Protein AF-A0A4Q2REA7-F1 (afdb_monomer_lite)

Foldseek 3Di:
DDPVVVVVVVVVVVVCVVVVVVLVVDDPVSNPVLVVLLVVLVVCVVVVVPVVSVVSVVVSVVVVVVVVVVVVVVD

Organism: NCBI:txid2316527

Radius of gyration: 14.34 Å; chains: 1; bounding box: 30×19×44 Å

Structure (mmCIF, N/CA/C/O backbone):
data_AF-A0A4Q2REA7-F1
#
_entry.id   AF-A0A4Q2REA7-F1
#
loop_
_atom_site.group_PDB
_atom_site.id
_atom_site.type_symbol
_atom_site.label_atom_id
_atom_site.label_alt_id
_atom_site.label_comp_id
_atom_site.label_asym_id
_atom_site.label_entity_id
_atom_site.label_seq_id
_atom_site.pdbx_PDB_ins_code
_atom_site.Cartn_x
_atom_site.Cartn_y
_atom_site.Cartn_z
_atom_site.occupancy
_atom_site.B_iso_or_equiv
_atom_site.auth_seq_id
_atom_site.auth_comp_id
_atom_site.auth_asym_id
_atom_site.auth_atom_id
_atom_site.pdbx_PDB_model_num
ATOM 1 N N . MET A 1 1 ? -13.813 -0.543 21.633 1.00 55.50 1 MET A N 1
ATOM 2 C CA . MET A 1 1 ? -12.994 -1.615 21.021 1.00 55.50 1 MET A CA 1
ATOM 3 C C . MET A 1 1 ? -12.581 -2.585 22.110 1.00 55.50 1 MET A C 1
ATOM 5 O O . MET A 1 1 ? -11.939 -2.158 23.064 1.00 55.50 1 MET A O 1
ATOM 9 N N . THR A 1 2 ? -12.982 -3.848 22.010 1.00 75.25 2 THR A N 1
ATOM 10 C CA . THR A 1 2 ? -12.648 -4.890 22.997 1.00 75.25 2 THR A CA 1
ATOM 11 C C . THR A 1 2 ? -11.207 -5.384 22.811 1.00 75.25 2 THR A C 1
ATOM 13 O O . THR A 1 2 ? -10.630 -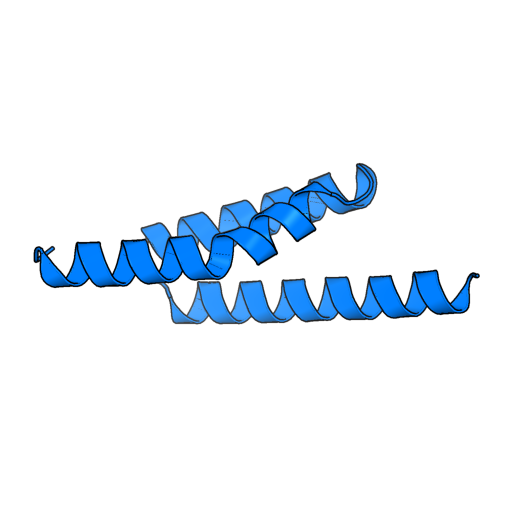5.255 21.730 1.00 75.25 2 THR A O 1
ATOM 16 N N . ALA A 1 3 ? -10.596 -5.946 23.861 1.00 72.44 3 ALA A N 1
ATOM 17 C CA . ALA A 1 3 ? -9.213 -6.445 23.827 1.00 72.44 3 ALA A CA 1
ATOM 18 C C . ALA A 1 3 ? -8.976 -7.489 22.714 1.00 72.44 3 ALA A C 1
ATOM 20 O O . ALA A 1 3 ? -7.916 -7.506 22.090 1.00 72.44 3 ALA A O 1
ATOM 21 N N . LEU A 1 4 ? -10.006 -8.280 22.398 1.00 73.06 4 LEU A N 1
ATOM 22 C CA . LEU A 1 4 ? -9.994 -9.266 21.319 1.00 73.06 4 LEU A CA 1
ATOM 23 C C . LEU A 1 4 ? -9.830 -8.618 19.934 1.00 73.06 4 LEU A C 1
ATOM 25 O O . LEU A 1 4 ? -9.015 -9.078 19.140 1.00 73.06 4 LEU A O 1
ATOM 29 N N . GLN A 1 5 ? -10.519 -7.498 19.676 1.00 67.12 5 GLN A N 1
ATOM 30 C CA . GLN A 1 5 ? -10.391 -6.765 18.411 1.00 67.12 5 GLN A CA 1
ATOM 31 C C . GLN A 1 5 ? -8.976 -6.221 18.208 1.00 67.12 5 GLN A C 1
ATOM 33 O O . GLN A 1 5 ? -8.474 -6.225 17.087 1.00 67.12 5 GLN A O 1
ATOM 38 N N . ARG A 1 6 ? -8.314 -5.773 19.283 1.00 67.88 6 ARG A N 1
ATOM 39 C CA . ARG A 1 6 ? -6.934 -5.267 19.212 1.00 67.88 6 ARG A CA 1
ATOM 40 C C . ARG A 1 6 ? -5.945 -6.369 18.844 1.00 67.88 6 ARG A C 1
ATOM 42 O O . ARG A 1 6 ? -5.073 -6.131 18.014 1.00 67.88 6 ARG A O 1
ATOM 49 N N . LEU A 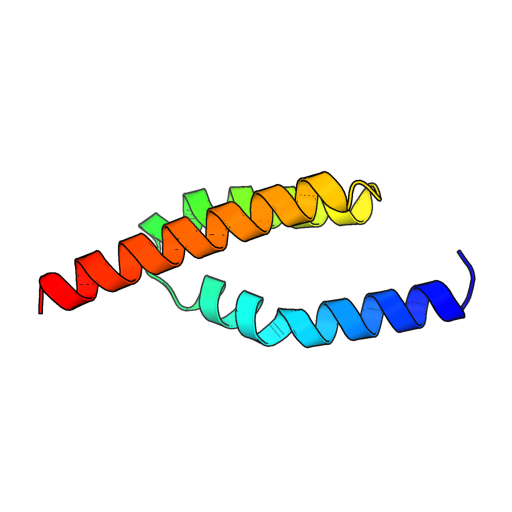1 7 ? -6.114 -7.563 19.409 1.00 72.94 7 LEU A N 1
ATOM 50 C CA . LEU A 1 7 ? -5.274 -8.723 19.104 1.00 72.94 7 LEU A CA 1
ATOM 51 C C . LEU A 1 7 ? -5.449 -9.192 17.659 1.00 72.94 7 LEU A C 1
ATOM 53 O O . LEU A 1 7 ? -4.454 -9.401 16.970 1.00 72.94 7 LEU A O 1
ATOM 57 N N . THR A 1 8 ? -6.686 -9.270 17.160 1.00 72.25 8 THR A N 1
ATOM 58 C CA . THR A 1 8 ? -6.927 -9.592 15.745 1.00 72.25 8 THR A CA 1
ATOM 59 C C . THR A 1 8 ? -6.353 -8.530 14.814 1.00 72.25 8 THR A C 1
ATOM 61 O O . THR A 1 8 ? -5.756 -8.869 13.801 1.00 72.25 8 THR A O 1
ATOM 64 N N . HIS A 1 9 ? -6.454 -7.246 15.165 1.00 67.00 9 HIS A N 1
ATOM 65 C CA . HIS A 1 9 ? -5.901 -6.170 14.341 1.00 67.00 9 HIS A CA 1
ATOM 66 C C . HIS A 1 9 ? -4.365 -6.207 14.305 1.00 67.00 9 HIS A C 1
ATOM 68 O O . HIS A 1 9 ? -3.769 -6.038 13.244 1.00 67.00 9 HIS A O 1
ATOM 74 N N . ALA A 1 10 ? -3.726 -6.488 15.444 1.00 68.31 10 ALA A N 1
ATOM 75 C CA . ALA A 1 10 ? -2.278 -6.643 15.541 1.00 68.31 10 ALA A CA 1
ATOM 76 C C . ALA A 1 10 ? -1.774 -7.864 14.755 1.00 68.31 10 ALA A C 1
ATOM 78 O O . ALA A 1 10 ? -0.798 -7.750 14.017 1.00 68.31 10 ALA A O 1
ATOM 79 N N . ALA A 1 11 ? -2.463 -9.005 14.851 1.00 73.44 11 ALA A N 1
ATOM 80 C CA . ALA A 1 11 ? -2.122 -10.209 14.096 1.00 73.44 11 ALA A CA 1
ATOM 81 C C . ALA A 1 11 ? -2.225 -9.978 12.581 1.00 73.44 11 ALA A C 1
ATOM 83 O O . ALA A 1 11 ? -1.318 -10.345 11.834 1.00 73.44 11 ALA A O 1
ATOM 84 N N . THR A 1 12 ? -3.277 -9.288 12.136 1.00 72.75 12 THR A N 1
ATOM 85 C CA . THR A 1 12 ? -3.432 -8.893 10.735 1.00 72.75 12 THR A CA 1
ATOM 86 C C . THR A 1 12 ? -2.291 -7.966 10.312 1.00 72.75 12 THR A C 1
ATOM 88 O O . THR A 1 12 ? -1.615 -8.249 9.331 1.00 72.75 12 THR A O 1
ATOM 91 N N . LEU A 1 13 ? -1.980 -6.910 11.070 1.00 68.31 13 LEU A N 1
ATOM 92 C CA . LEU A 1 13 ? -0.876 -5.992 10.748 1.00 68.31 13 LEU A CA 1
ATOM 93 C C . LEU A 1 13 ? 0.487 -6.697 10.627 1.00 68.31 13 LEU A C 1
ATOM 95 O O . LEU A 1 13 ? 1.246 -6.400 9.704 1.00 68.31 13 LEU A O 1
ATOM 99 N N . ILE A 1 14 ? 0.779 -7.653 11.513 1.00 74.44 14 ILE A N 1
ATOM 100 C CA . ILE A 1 14 ? 2.018 -8.447 11.479 1.00 74.44 14 ILE A CA 1
ATOM 101 C C . ILE A 1 14 ? 2.046 -9.376 10.258 1.00 74.44 14 ILE A C 1
ATOM 103 O O . ILE A 1 14 ? 3.088 -9.530 9.623 1.00 74.44 14 ILE A O 1
ATOM 107 N N . TRP A 1 15 ? 0.901 -9.935 9.865 1.00 76.50 15 TRP A N 1
ATOM 108 C CA . TRP A 1 15 ? 0.781 -10.734 8.645 1.00 76.50 15 TRP A CA 1
ATOM 109 C C . TRP A 1 15 ? 1.052 -9.920 7.367 1.00 76.50 15 TRP A C 1
ATOM 111 O O . TRP A 1 15 ? 1.610 -10.438 6.401 1.00 76.50 15 TRP A O 1
ATOM 121 N N . TRP A 1 16 ? 0.702 -8.630 7.357 1.00 71.62 16 TRP A N 1
ATOM 122 C CA . TRP A 1 16 ? 0.909 -7.734 6.208 1.00 71.62 16 TRP A CA 1
ATOM 123 C C . TRP A 1 16 ? 2.293 -7.070 6.165 1.00 71.62 16 TRP A C 1
ATOM 125 O O . TRP A 1 16 ? 2.679 -6.512 5.136 1.00 71.62 16 TRP A O 1
ATOM 135 N N . LEU A 1 17 ? 3.073 -7.161 7.240 1.00 68.81 17 LEU A N 1
ATOM 136 C CA . LEU A 1 17 ? 4.409 -6.571 7.376 1.00 68.81 17 LEU A CA 1
ATOM 137 C C . LEU A 1 17 ? 5.390 -6.973 6.248 1.00 68.81 17 LEU A C 1
ATOM 139 O O . LEU A 1 17 ? 6.049 -6.086 5.702 1.00 68.81 17 LEU A O 1
ATOM 143 N N . PRO A 1 18 ? 5.441 -8.240 5.786 1.00 63.88 18 PRO A N 1
ATOM 144 C CA . PRO A 1 18 ? 6.271 -8.634 4.644 1.00 63.88 18 PRO A CA 1
ATOM 145 C C . PRO A 1 18 ? 5.856 -7.951 3.332 1.00 63.88 18 PRO A C 1
ATOM 147 O O . PRO A 1 18 ? 6.704 -7.573 2.524 1.00 63.88 18 PRO A O 1
ATOM 150 N N . ALA A 1 19 ? 4.550 -7.747 3.125 1.00 66.31 19 ALA A N 1
ATOM 151 C CA . ALA A 1 19 ? 4.028 -7.051 1.950 1.00 66.31 19 ALA A CA 1
ATOM 152 C C . ALA A 1 19 ? 4.373 -5.555 1.987 1.00 66.31 19 ALA A C 1
ATOM 154 O O . ALA A 1 19 ? 4.706 -4.972 0.956 1.00 66.31 19 ALA A O 1
ATOM 155 N N . ILE A 1 20 ? 4.357 -4.953 3.181 1.00 66.50 20 ILE A N 1
ATOM 156 C CA . ILE A 1 20 ? 4.790 -3.571 3.410 1.00 66.50 20 ILE A CA 1
ATOM 157 C C . ILE A 1 20 ? 6.286 -3.427 3.093 1.00 66.50 20 ILE A C 1
ATOM 159 O O . ILE A 1 20 ? 6.668 -2.520 2.360 1.00 66.50 20 ILE A O 1
ATOM 163 N N . VAL A 1 21 ? 7.137 -4.345 3.558 1.00 63.53 21 VAL A N 1
ATOM 164 C CA . VAL A 1 21 ? 8.585 -4.319 3.271 1.00 63.53 21 VAL A CA 1
ATOM 165 C C . VAL A 1 21 ? 8.869 -4.452 1.768 1.00 63.53 21 VAL A C 1
ATOM 167 O O . VAL A 1 21 ? 9.653 -3.679 1.216 1.00 63.53 21 VAL A O 1
ATOM 170 N N . LEU A 1 22 ? 8.179 -5.362 1.073 1.00 61.81 22 LEU A N 1
ATOM 171 C CA . LEU A 1 22 ? 8.292 -5.519 -0.385 1.00 61.81 22 LEU A CA 1
ATOM 172 C C . LEU A 1 22 ? 7.846 -4.270 -1.165 1.00 61.81 22 LEU A C 1
ATOM 174 O O . LEU A 1 22 ? 8.361 -4.003 -2.252 1.00 61.81 22 LEU A O 1
ATOM 178 N N . LEU A 1 23 ? 6.916 -3.491 -0.610 1.00 59.81 23 LEU A N 1
ATOM 179 C CA . LEU A 1 23 ? 6.474 -2.206 -1.156 1.00 59.81 23 LEU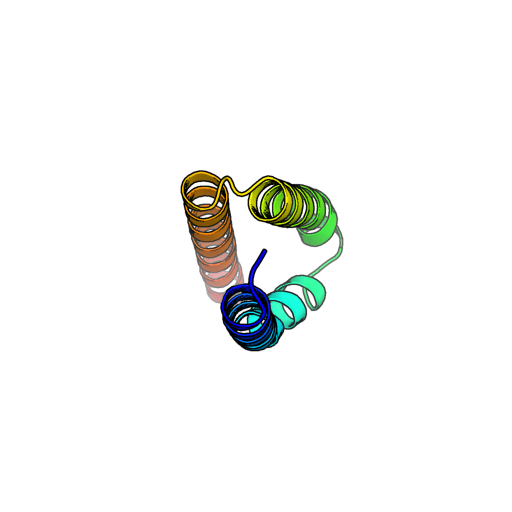 A CA 1
ATOM 180 C C . LEU A 1 23 ? 7.559 -1.120 -1.052 1.00 59.81 23 LEU A C 1
ATOM 182 O O . LEU A 1 23 ? 7.710 -0.328 -1.984 1.00 59.81 23 LEU A O 1
ATOM 186 N N . PHE A 1 24 ? 8.338 -1.103 0.034 1.00 56.59 24 PHE A N 1
ATOM 187 C CA . PHE A 1 24 ? 9.412 -0.123 0.250 1.00 56.59 24 PHE A CA 1
ATOM 188 C C . PHE A 1 24 ? 10.717 -0.454 -0.492 1.00 56.59 24 PHE A C 1
ATOM 190 O O . PHE A 1 24 ? 11.504 0.450 -0.757 1.00 56.59 24 PHE A O 1
ATOM 197 N N . ALA A 1 25 ? 10.936 -1.701 -0.914 1.00 54.50 25 ALA A N 1
ATOM 198 C CA . ALA A 1 25 ? 12.153 -2.112 -1.626 1.00 54.50 25 ALA A CA 1
ATOM 199 C C . ALA A 1 25 ? 12.212 -1.717 -3.127 1.00 54.50 25 ALA A C 1
ATOM 201 O O . ALA A 1 25 ? 13.161 -2.082 -3.819 1.00 54.50 25 ALA A O 1
ATOM 202 N N . ARG A 1 26 ? 11.208 -1.011 -3.677 1.00 56.31 26 ARG A N 1
ATOM 203 C CA . ARG A 1 26 ? 11.083 -0.719 -5.126 1.00 56.31 26 ARG A CA 1
ATOM 204 C C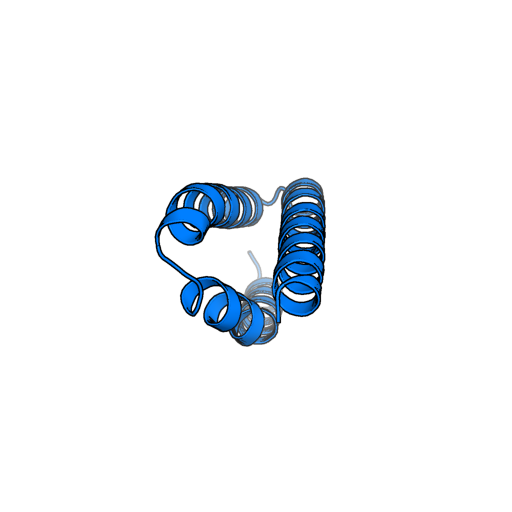 . ARG A 1 26 ? 11.507 0.706 -5.540 1.00 56.31 26 ARG A C 1
ATOM 206 O O . ARG A 1 26 ? 11.491 1.600 -4.704 1.00 56.31 26 ARG A O 1
ATOM 213 N N . PRO A 1 27 ? 11.867 0.940 -6.823 1.00 49.88 27 PRO A N 1
ATOM 214 C CA . PRO A 1 27 ? 12.429 2.207 -7.312 1.00 49.88 27 PRO A CA 1
ATOM 215 C C . PRO A 1 27 ? 11.531 3.433 -7.069 1.00 49.88 27 PRO A C 1
ATOM 217 O O . PRO A 1 27 ? 10.304 3.368 -7.189 1.00 49.88 27 PRO A O 1
ATOM 220 N N . ALA A 1 28 ? 12.172 4.571 -6.778 1.00 48.28 28 ALA A N 1
ATOM 221 C CA . ALA A 1 28 ? 11.578 5.807 -6.253 1.00 48.28 28 ALA A CA 1
ATOM 222 C C . ALA A 1 28 ? 10.367 6.353 -7.045 1.00 48.28 28 ALA A C 1
ATOM 224 O O . ALA A 1 28 ? 9.416 6.853 -6.449 1.00 48.28 28 ALA A O 1
ATOM 225 N N . ALA A 1 29 ? 10.332 6.209 -8.375 1.00 46.12 29 ALA A N 1
ATOM 226 C CA . ALA A 1 29 ? 9.206 6.674 -9.197 1.00 46.12 29 ALA A CA 1
ATOM 227 C C . ALA A 1 29 ? 7.939 5.804 -9.051 1.00 46.12 29 ALA A C 1
ATOM 229 O O . ALA A 1 29 ? 6.820 6.311 -9.135 1.00 46.12 29 ALA A O 1
ATOM 230 N N . PHE A 1 30 ? 8.098 4.503 -8.775 1.00 53.31 30 PHE A N 1
ATOM 231 C CA . PHE A 1 30 ? 6.980 3.626 -8.417 1.00 53.31 30 PHE A CA 1
ATOM 232 C C . PHE A 1 30 ? 6.561 3.888 -6.966 1.00 53.31 30 PHE A C 1
ATOM 234 O O . PHE A 1 30 ? 5.370 3.909 -6.668 1.00 53.31 30 PHE A O 1
ATOM 241 N N . GLN A 1 31 ? 7.516 4.183 -6.075 1.00 53.56 31 GLN A N 1
ATOM 242 C CA . GLN A 1 31 ? 7.229 4.504 -4.677 1.00 53.56 31 GLN A CA 1
ATOM 243 C C . GLN A 1 31 ? 6.276 5.689 -4.516 1.00 53.56 31 GLN A C 1
ATOM 245 O O . GLN A 1 31 ? 5.348 5.552 -3.735 1.00 53.56 31 GLN A O 1
ATOM 250 N N . VAL A 1 32 ? 6.411 6.826 -5.208 1.00 54.03 32 VAL A N 1
ATOM 251 C CA . VAL A 1 32 ? 5.593 8.017 -4.859 1.00 54.03 32 VAL A CA 1
ATOM 252 C C . VAL A 1 32 ? 4.085 7.778 -5.056 1.00 54.03 32 VAL A C 1
ATOM 254 O O . VAL A 1 32 ? 3.288 8.002 -4.139 1.00 54.03 32 VAL A O 1
ATOM 257 N N . GLY A 1 33 ? 3.679 7.240 -6.212 1.00 59.78 33 GLY A N 1
ATOM 258 C CA . GLY A 1 33 ? 2.272 6.921 -6.488 1.00 59.78 33 GLY A CA 1
ATOM 259 C C . GLY A 1 33 ? 1.746 5.743 -5.659 1.00 59.78 33 GLY A C 1
ATOM 260 O O . GLY A 1 33 ? 0.587 5.740 -5.233 1.00 59.78 33 GLY A O 1
ATOM 261 N N . HIS A 1 34 ? 2.600 4.756 -5.380 1.00 64.75 34 HIS A N 1
ATOM 262 C CA . HIS A 1 34 ? 2.230 3.570 -4.609 1.00 64.75 34 HIS A CA 1
ATOM 263 C C . HIS A 1 34 ? 2.138 3.877 -3.108 1.00 64.75 34 HIS A C 1
ATOM 265 O O . HIS A 1 34 ? 1.182 3.463 -2.462 1.00 64.75 34 HIS A O 1
ATOM 271 N N . THR A 1 35 ? 3.030 4.715 -2.577 1.00 67.06 35 THR A N 1
ATOM 272 C CA . THR A 1 35 ? 3.046 5.175 -1.178 1.00 67.06 35 THR A CA 1
ATOM 273 C C . THR A 1 35 ? 1.798 5.987 -0.853 1.00 67.06 35 THR A C 1
ATOM 275 O O . THR A 1 35 ? 1.207 5.800 0.210 1.00 67.06 35 THR A O 1
ATOM 278 N N . TYR A 1 36 ? 1.325 6.839 -1.773 1.00 75.19 36 TYR A N 1
ATOM 279 C CA . TYR A 1 36 ? 0.059 7.554 -1.580 1.00 75.19 36 TYR A CA 1
ATOM 280 C C . TYR A 1 36 ? -1.138 6.594 -1.508 1.00 75.19 36 TYR A C 1
ATOM 282 O O . TYR A 1 36 ? -1.993 6.727 -0.629 1.00 75.19 36 TYR A O 1
ATOM 290 N N . ARG A 1 37 ? -1.191 5.591 -2.396 1.00 77.81 37 ARG A N 1
ATOM 291 C CA . ARG A 1 37 ? -2.281 4.602 -2.423 1.00 77.81 37 ARG A CA 1
ATOM 292 C C . ARG A 1 37 ? -2.239 3.644 -1.226 1.00 77.81 37 ARG A C 1
ATOM 294 O O . ARG A 1 37 ? -3.295 3.337 -0.683 1.00 77.81 37 ARG A O 1
ATOM 301 N N . VAL A 1 38 ? -1.056 3.248 -0.759 1.00 78.19 38 VAL A N 1
ATOM 302 C CA . VAL A 1 38 ? -0.877 2.464 0.477 1.00 78.19 38 VAL A CA 1
ATOM 303 C C . VAL A 1 38 ? -1.297 3.282 1.695 1.00 78.19 38 VAL A C 1
ATOM 305 O O . VAL A 1 38 ? -2.090 2.813 2.503 1.00 78.19 38 VAL A O 1
ATOM 308 N N . ARG A 1 39 ? -0.880 4.551 1.788 1.00 82.12 39 ARG A N 1
ATOM 309 C CA . ARG A 1 39 ? -1.317 5.451 2.868 1.00 82.12 39 ARG A CA 1
ATOM 310 C C . ARG A 1 39 ? -2.832 5.666 2.860 1.00 82.12 39 ARG A C 1
ATOM 312 O O . ARG A 1 39 ? -3.438 5.855 3.911 1.00 82.12 39 ARG A O 1
ATOM 319 N N . ARG A 1 40 ? -3.462 5.661 1.683 1.00 82.69 40 ARG A N 1
ATOM 320 C CA . ARG A 1 40 ? -4.924 5.696 1.560 1.00 82.69 40 ARG A CA 1
ATOM 321 C C . ARG A 1 40 ? -5.565 4.396 2.052 1.00 82.69 40 ARG A C 1
ATOM 323 O O . ARG A 1 40 ? -6.572 4.481 2.742 1.00 82.69 40 ARG A O 1
ATOM 330 N N . ALA A 1 41 ? -4.984 3.234 1.752 1.00 76.44 41 ALA A N 1
ATOM 331 C CA . ALA A 1 41 ? -5.458 1.951 2.272 1.00 76.44 41 ALA A CA 1
ATOM 332 C C . ALA A 1 41 ? -5.377 1.900 3.806 1.00 76.44 41 ALA A C 1
ATOM 334 O O . ALA A 1 41 ? -6.374 1.587 4.446 1.00 76.44 41 ALA A O 1
ATOM 335 N N . CYS A 1 42 ? -4.256 2.328 4.399 1.00 78.25 42 CYS A N 1
ATOM 336 C CA . CYS A 1 42 ? -4.114 2.437 5.855 1.00 78.25 42 CYS A CA 1
ATOM 337 C C . CYS A 1 42 ? -5.187 3.344 6.472 1.00 78.25 42 CYS A C 1
ATOM 339 O O . CYS A 1 42 ? -5.850 2.944 7.421 1.00 78.25 42 CYS A O 1
ATOM 341 N N . ARG A 1 43 ? -5.435 4.521 5.882 1.00 84.00 43 ARG A N 1
ATOM 342 C CA . ARG A 1 43 ? -6.495 5.429 6.355 1.00 84.00 43 ARG A CA 1
ATOM 343 C C . ARG A 1 43 ? -7.901 4.832 6.237 1.00 84.00 43 ARG A C 1
ATOM 345 O O . ARG A 1 43 ? -8.745 5.100 7.083 1.00 84.00 43 ARG A O 1
ATOM 352 N N . LEU A 1 44 ? -8.170 4.028 5.205 1.00 82.69 44 LEU A N 1
ATOM 353 C CA . LEU A 1 44 ? -9.443 3.309 5.073 1.00 82.69 44 LEU A CA 1
ATOM 354 C C . LEU A 1 44 ? -9.594 2.230 6.155 1.00 82.69 44 LEU A C 1
ATOM 356 O O . LEU A 1 44 ? -10.679 2.098 6.716 1.00 82.69 44 LEU A O 1
ATOM 360 N N . MET A 1 45 ? -8.513 1.520 6.495 1.00 80.44 45 MET A N 1
ATOM 361 C CA . MET A 1 45 ? -8.506 0.561 7.606 1.00 80.44 45 MET A CA 1
ATOM 362 C C . MET A 1 45 ? -8.725 1.250 8.957 1.00 80.44 45 MET A C 1
ATOM 364 O O . MET A 1 45 ? -9.546 0.793 9.746 1.00 80.44 45 MET A O 1
ATOM 368 N N . GLU A 1 46 ? -8.051 2.377 9.207 1.00 83.06 46 GLU A N 1
ATOM 369 C CA . GLU A 1 46 ? -8.235 3.191 10.420 1.00 83.06 46 GLU A CA 1
ATOM 370 C C . GLU A 1 46 ? -9.673 3.707 10.555 1.00 83.06 46 GLU A C 1
ATOM 372 O O . GLU A 1 46 ? -10.219 3.748 11.655 1.00 83.06 46 GLU A O 1
ATOM 377 N N . ALA A 1 47 ? -10.313 4.037 9.432 1.00 88.44 47 ALA A N 1
ATOM 378 C CA . ALA A 1 47 ? -11.715 4.437 9.378 1.00 88.44 47 ALA A CA 1
ATOM 379 C C . ALA A 1 47 ? -12.707 3.256 9.467 1.00 88.44 47 ALA A C 1
ATOM 381 O O . ALA A 1 47 ? -13.912 3.472 9.351 1.00 88.44 47 ALA A O 1
ATOM 382 N N . GLY A 1 48 ? -12.234 2.011 9.619 1.00 87.19 48 GLY A N 1
ATOM 383 C CA . GLY A 1 48 ? -13.073 0.808 9.675 1.00 87.19 48 GLY A CA 1
ATOM 384 C C . GLY A 1 48 ? -13.700 0.400 8.335 1.00 87.19 48 GLY A C 1
ATOM 385 O O . GLY A 1 48 ? -14.531 -0.504 8.293 1.00 87.19 48 GLY A O 1
ATOM 386 N N . ARG A 1 49 ? -13.302 1.031 7.224 1.00 89.44 49 ARG A N 1
ATOM 387 C CA . ARG A 1 49 ? -13.799 0.758 5.864 1.00 89.44 49 ARG A CA 1
ATOM 388 C C . ARG A 1 49 ? -12.986 -0.361 5.212 1.00 89.44 49 ARG A C 1
ATOM 390 O O . ARG A 1 49 ? -12.300 -0.148 4.210 1.00 89.44 49 ARG A O 1
ATOM 397 N N . LEU A 1 50 ? -13.052 -1.550 5.810 1.00 84.94 50 LEU A N 1
ATOM 398 C CA . LEU A 1 50 ? -12.214 -2.696 5.444 1.00 84.94 50 LEU A CA 1
ATOM 399 C C . LEU A 1 50 ? -12.444 -3.161 3.997 1.00 84.94 50 LEU 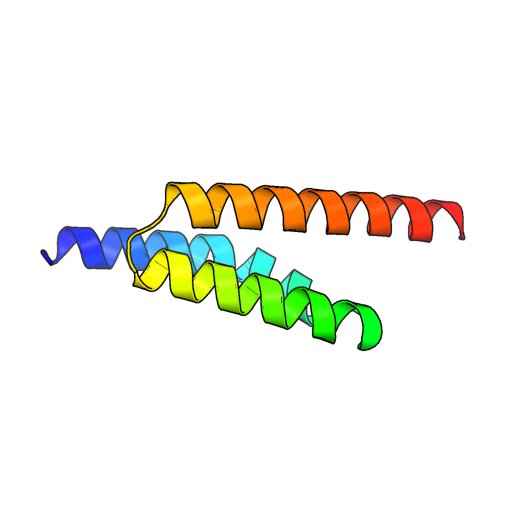A C 1
ATOM 401 O O . LEU A 1 50 ? -11.475 -3.313 3.263 1.00 84.94 50 LEU A O 1
ATOM 405 N N . ASP A 1 51 ? -13.693 -3.234 3.525 1.00 88.81 51 ASP A N 1
ATOM 406 C CA . ASP A 1 51 ? -14.004 -3.676 2.150 1.00 88.81 51 ASP A CA 1
ATOM 407 C C . ASP A 1 51 ? -13.395 -2.784 1.057 1.00 88.81 51 ASP A C 1
ATOM 409 O O . ASP A 1 51 ? -13.123 -3.216 -0.068 1.00 88.81 51 ASP A O 1
ATOM 413 N N . GLU A 1 52 ? -13.238 -1.494 1.349 1.00 86.19 52 GLU A N 1
ATOM 414 C CA . GLU A 1 52 ? -12.622 -0.542 0.429 1.00 86.19 52 GLU A CA 1
ATOM 415 C C . GLU A 1 52 ? -11.102 -0.584 0.509 1.00 86.19 52 GLU A C 1
ATOM 417 O O . GLU A 1 52 ? -10.435 -0.447 -0.521 1.00 86.19 52 GLU A O 1
ATOM 422 N N . ALA A 1 53 ? -10.559 -0.795 1.710 1.00 80.69 53 ALA A N 1
ATOM 423 C CA . ALA A 1 53 ? -9.139 -1.041 1.898 1.00 80.69 53 ALA A CA 1
ATOM 424 C C . ALA A 1 53 ? -8.711 -2.312 1.152 1.00 80.69 53 ALA A C 1
ATOM 426 O O . ALA A 1 53 ? -7.760 -2.256 0.373 1.00 80.69 53 ALA A O 1
ATOM 427 N N . ASP A 1 54 ? -9.463 -3.405 1.284 1.00 84.38 54 ASP A N 1
ATOM 428 C CA . ASP A 1 54 ? -9.185 -4.682 0.624 1.00 84.38 54 ASP A CA 1
ATOM 429 C C . ASP A 1 54 ? -9.236 -4.554 -0.899 1.00 84.38 54 ASP A C 1
ATOM 431 O O . ASP A 1 54 ? -8.305 -4.968 -1.596 1.00 84.38 54 ASP A O 1
ATOM 435 N N . ARG A 1 55 ? -10.265 -3.886 -1.441 1.00 87.44 55 ARG A N 1
ATOM 436 C CA . ARG A 1 55 ? -10.345 -3.591 -2.883 1.00 87.44 55 ARG A CA 1
ATOM 437 C C . ARG A 1 55 ? -9.163 -2.757 -3.372 1.00 87.44 55 ARG A C 1
ATOM 439 O O . ARG A 1 55 ? -8.662 -2.983 -4.477 1.00 87.44 55 ARG A O 1
ATOM 446 N N . LEU A 1 56 ? -8.716 -1.785 -2.579 1.00 84.50 56 LEU A N 1
ATOM 447 C CA . LEU A 1 56 ? -7.575 -0.948 -2.929 1.00 84.50 56 LEU A CA 1
ATOM 448 C C . LEU A 1 56 ? -6.267 -1.750 -2.891 1.00 84.50 56 LEU A C 1
ATOM 450 O O . LEU A 1 56 ? -5.475 -1.646 -3.824 1.00 84.50 56 LEU A O 1
ATOM 454 N N . ILE A 1 57 ? -6.066 -2.588 -1.874 1.00 82.06 57 ILE A N 1
ATOM 455 C CA . ILE A 1 57 ? -4.898 -3.468 -1.731 1.00 82.06 57 ILE A CA 1
ATOM 456 C C . ILE A 1 57 ? -4.832 -4.486 -2.875 1.00 82.06 57 ILE A C 1
ATOM 458 O O . ILE A 1 57 ? -3.766 -4.664 -3.467 1.00 82.06 57 ILE A O 1
ATOM 462 N N . ALA A 1 58 ? -5.959 -5.097 -3.252 1.00 84.00 58 ALA A N 1
ATOM 463 C CA . ALA A 1 58 ? -6.023 -6.037 -4.371 1.00 84.00 58 ALA A CA 1
ATOM 464 C C . ALA A 1 58 ? -5.548 -5.397 -5.687 1.00 84.00 58 ALA A C 1
ATOM 466 O O . ALA A 1 58 ? -4.703 -5.958 -6.386 1.00 84.00 58 ALA A O 1
ATOM 467 N N . ARG A 1 59 ? -5.998 -4.169 -5.981 1.00 85.62 59 ARG A N 1
ATOM 468 C CA . ARG A 1 59 ? -5.535 -3.411 -7.158 1.00 85.62 59 ARG A CA 1
ATOM 469 C C . ARG A 1 59 ? -4.043 -3.096 -7.101 1.00 85.62 59 ARG A C 1
ATOM 471 O O . ARG A 1 59 ? -3.356 -3.211 -8.111 1.00 85.62 59 ARG A O 1
ATOM 478 N N . LEU A 1 60 ? -3.528 -2.720 -5.928 1.00 82.19 60 LEU A N 1
ATOM 479 C CA . LEU A 1 60 ? -2.095 -2.457 -5.752 1.00 82.19 60 LEU A CA 1
ATOM 480 C C . LEU A 1 60 ? -1.259 -3.709 -6.025 1.00 82.19 60 LEU A C 1
ATOM 482 O O . LEU A 1 60 ? -0.201 -3.612 -6.645 1.00 82.19 60 LEU A O 1
ATOM 486 N N . ARG A 1 61 ? -1.752 -4.879 -5.613 1.00 80.12 61 ARG A N 1
ATOM 487 C CA . ARG A 1 61 ? -1.105 -6.162 -5.879 1.00 80.12 61 ARG A CA 1
ATOM 488 C C . ARG A 1 61 ? -1.088 -6.489 -7.370 1.00 80.12 61 ARG A C 1
ATOM 490 O O . ARG A 1 61 ? -0.032 -6.835 -7.889 1.00 80.12 61 ARG A O 1
ATOM 497 N N . GLU A 1 62 ? -2.206 -6.318 -8.072 1.00 84.81 62 GLU A N 1
ATOM 498 C CA . GLU A 1 62 ? -2.250 -6.503 -9.529 1.00 84.81 62 GLU A CA 1
ATOM 499 C C . GLU A 1 62 ? -1.302 -5.561 -10.278 1.00 84.81 62 GLU A C 1
ATOM 501 O O . GLU A 1 62 ? -0.605 -5.995 -11.198 1.00 84.81 62 GLU A O 1
ATOM 506 N N . ASP A 1 63 ? -1.254 -4.284 -9.893 1.00 82.94 63 ASP A N 1
ATOM 507 C CA . ASP A 1 63 ? -0.341 -3.302 -10.485 1.00 82.94 63 ASP A CA 1
ATOM 508 C C . ASP A 1 63 ? 1.123 -3.727 -10.273 1.00 82.94 63 ASP A C 1
ATOM 510 O O . ASP A 1 63 ? 1.942 -3.668 -11.200 1.00 82.94 63 ASP A O 1
ATOM 514 N N . ALA A 1 64 ? 1.453 -4.214 -9.072 1.00 76.75 64 ALA A N 1
ATOM 515 C CA . ALA A 1 64 ? 2.783 -4.708 -8.734 1.00 76.75 64 ALA A CA 1
ATOM 516 C C . ALA A 1 64 ? 3.162 -5.978 -9.517 1.00 76.75 64 ALA A C 1
ATOM 518 O O . ALA A 1 64 ? 4.321 -6.102 -9.935 1.00 76.75 64 ALA A O 1
ATOM 519 N N . GLU A 1 65 ? 2.204 -6.882 -9.738 1.00 82.38 65 GLU A N 1
ATOM 520 C CA . GLU A 1 65 ? 2.340 -8.111 -10.530 1.00 82.38 65 GLU A CA 1
ATOM 521 C C . GLU A 1 65 ? 2.545 -7.784 -12.019 1.00 82.38 65 GLU A C 1
ATOM 523 O O . GLU A 1 65 ? 3.481 -8.280 -12.648 1.00 82.38 65 GLU A O 1
ATOM 528 N N . ARG A 1 66 ? 1.730 -6.878 -12.584 1.00 82.12 66 ARG A N 1
ATOM 529 C CA . ARG A 1 66 ? 1.883 -6.392 -13.969 1.00 82.12 66 ARG A CA 1
ATOM 530 C C . ARG A 1 66 ? 3.231 -5.721 -14.182 1.00 82.12 66 ARG A C 1
ATOM 532 O O . ARG A 1 66 ? 3.851 -5.907 -15.226 1.00 82.12 66 ARG A O 1
ATOM 539 N N . TYR A 1 67 ? 3.691 -4.927 -13.218 1.00 76.25 67 TYR A N 1
ATOM 540 C CA . TYR A 1 67 ? 5.023 -4.333 -13.280 1.00 76.25 67 TY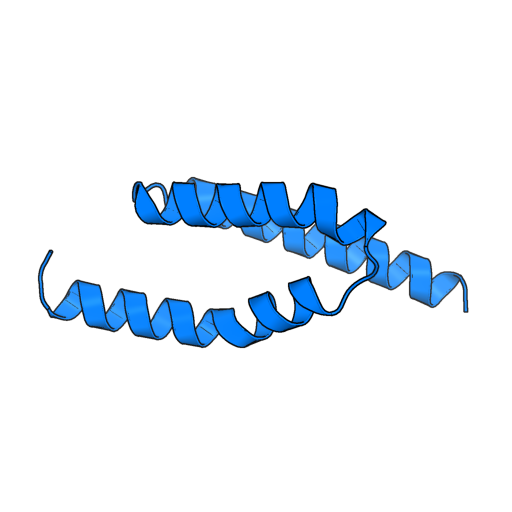R A CA 1
ATOM 541 C C . TYR A 1 67 ? 6.119 -5.404 -13.221 1.00 76.25 67 TYR A C 1
ATOM 543 O O . TYR A 1 67 ? 7.033 -5.373 -14.038 1.00 76.25 67 TYR A O 1
ATOM 551 N N . ARG A 1 68 ? 5.995 -6.399 -12.329 1.00 77.50 68 ARG A N 1
ATOM 552 C CA . ARG A 1 68 ? 6.945 -7.520 -12.236 1.00 77.50 68 ARG A CA 1
ATOM 553 C C . ARG A 1 68 ? 7.074 -8.263 -13.566 1.00 77.50 68 ARG A C 1
ATOM 555 O O . ARG A 1 68 ? 8.192 -8.506 -13.998 1.00 77.50 68 ARG A O 1
ATOM 562 N N . ARG A 1 69 ? 5.953 -8.576 -14.225 1.00 79.75 69 ARG A N 1
ATOM 563 C CA . ARG A 1 69 ? 5.955 -9.228 -15.547 1.00 79.75 69 ARG A CA 1
ATOM 564 C C . ARG A 1 69 ? 6.621 -8.363 -16.616 1.00 79.75 69 ARG A C 1
ATOM 566 O O . ARG A 1 69 ? 7.392 -8.888 -17.403 1.00 79.75 69 ARG A O 1
ATOM 573 N N . ARG A 1 70 ? 6.368 -7.048 -16.620 1.00 77.75 70 ARG A N 1
ATOM 574 C CA . ARG A 1 70 ? 7.022 -6.114 -17.554 1.00 77.75 70 ARG A CA 1
ATOM 575 C C . ARG A 1 70 ? 8.537 -6.068 -17.370 1.00 77.75 70 ARG A C 1
ATOM 577 O O . ARG A 1 70 ? 9.255 -6.139 -18.357 1.00 77.75 70 ARG A O 1
ATOM 584 N N . VAL A 1 71 ? 9.012 -5.985 -16.127 1.00 72.62 71 VAL A N 1
ATOM 585 C CA . VAL A 1 71 ? 10.453 -6.004 -15.823 1.00 72.62 71 VAL A CA 1
ATOM 586 C C . VAL A 1 71 ? 11.074 -7.348 -16.202 1.00 72.62 71 VAL A C 1
ATOM 588 O O . VAL A 1 71 ? 12.115 -7.363 -16.841 1.00 72.62 71 VAL A O 1
ATOM 591 N N . ALA A 1 72 ? 10.417 -8.466 -15.876 1.00 73.56 72 ALA A N 1
ATOM 592 C CA . ALA A 1 72 ? 10.899 -9.801 -16.233 1.00 73.56 72 ALA A CA 1
ATOM 593 C C . ALA A 1 72 ? 10.935 -10.051 -17.750 1.00 73.56 72 ALA A C 1
ATOM 595 O O . ALA A 1 72 ? 11.768 -10.814 -18.205 1.00 73.56 72 ALA A O 1
ATOM 596 N N . ALA A 1 73 ? 10.051 -9.414 -18.524 1.00 71.50 73 ALA A N 1
ATOM 597 C CA . ALA A 1 73 ? 10.058 -9.478 -19.986 1.00 71.50 73 ALA A CA 1
ATOM 598 C C . ALA A 1 73 ? 11.074 -8.521 -20.640 1.00 71.50 73 ALA A C 1
ATOM 600 O O . ALA A 1 73 ? 11.230 -8.545 -21.855 1.00 71.50 73 ALA A O 1
ATOM 601 N N . SER A 1 74 ? 11.706 -7.643 -19.854 1.00 64.69 74 SER A N 1
ATOM 602 C CA . SER A 1 74 ? 12.710 -6.675 -20.318 1.00 64.69 74 SER A CA 1
ATOM 603 C C . SER A 1 74 ? 14.146 -7.082 -19.941 1.00 64.69 74 SER A C 1
ATOM 605 O O . SER A 1 74 ? 15.063 -6.291 -20.155 1.00 64.69 74 SER A O 1
ATOM 607 N N . LEU A 1 75 ? 14.322 -8.269 -19.347 1.00 52.69 75 LEU A N 1
ATOM 608 C CA . LEU A 1 75 ? 15.590 -8.917 -18.988 1.00 52.69 75 LEU A CA 1
ATOM 609 C C . LEU A 1 75 ? 15.797 -10.139 -19.885 1.00 52.69 75 LEU A C 1
ATOM 611 O O . LEU A 1 75 ? 16.967 -10.395 -20.234 1.00 52.69 75 LEU A O 1
#

Secondary structure (DSSP, 8-state):
--HHHHHHHHHHHHHHHHHHHHHHTS-HHHHHHHHHHHHHHHHHHHTT-HHHHHHHHHHHHHHHHHHHHHHHTT-

pLDDT: mean 72.74, std 11.05, range [46.12, 89.44]

Sequence (75 aa):
MTALQRLTHAATLIWWLPAIVLLFARPAAFQVGHTYRVRRACRLMEAGRLDEADRLIARLREDAERYRRRVAASL